Protein AF-A0A7C6FAP5-F1 (afdb_monomer)

Sequence (71 aa):
MKIQFIRQFEVYLKGKIHQLKINKHDFSIISNNCWGTFIYKKYGLPYQSPFVNLFIFADDYLKLLENFSPE

Structure (mmCIF, N/CA/C/O backbone):
data_AF-A0A7C6FAP5-F1
#
_entry.id   AF-A0A7C6FAP5-F1
#
loop_
_atom_site.group_PDB
_atom_site.id
_atom_site.type_symbol
_atom_site.label_atom_id
_atom_site.label_alt_id
_atom_site.label_comp_id
_atom_site.label_asym_id
_atom_site.label_entity_id
_atom_site.label_seq_id
_atom_site.pdbx_PDB_ins_code
_atom_site.Cartn_x
_atom_site.Cartn_y
_atom_site.Cartn_z
_atom_site.occupancy
_atom_site.B_iso_or_equiv
_atom_site.auth_seq_id
_atom_site.auth_comp_id
_atom_site.auth_asym_id
_atom_site.auth_atom_id
_atom_site.pdbx_PDB_model_num
ATOM 1 N N . MET A 1 1 ? 1.862 -5.631 27.870 1.00 62.97 1 MET A N 1
ATOM 2 C CA . MET A 1 1 ? 0.517 -6.131 27.494 1.00 62.97 1 MET A CA 1
ATOM 3 C C . MET A 1 1 ? -0.578 -5.056 27.512 1.00 62.97 1 MET A C 1
ATOM 5 O O . MET A 1 1 ? -1.076 -4.754 26.439 1.00 62.97 1 MET A O 1
ATOM 9 N N . LYS A 1 2 ? -0.929 -4.411 28.643 1.00 64.12 2 LYS A N 1
ATOM 10 C CA . LYS A 1 2 ? -2.012 -3.388 28.683 1.00 64.12 2 LYS A CA 1
ATOM 11 C C . LYS A 1 2 ? -1.787 -2.180 27.749 1.00 64.12 2 LYS A C 1
ATOM 13 O O . LYS A 1 2 ? -2.705 -1.769 27.054 1.00 64.12 2 LYS A O 1
ATOM 18 N N . ILE A 1 3 ? -0.551 -1.675 27.663 1.00 73.88 3 ILE A N 1
ATOM 19 C CA . ILE A 1 3 ? -0.185 -0.529 26.803 1.00 73.88 3 ILE A CA 1
ATOM 20 C C . ILE A 1 3 ? -0.336 -0.861 25.308 1.00 73.88 3 ILE A C 1
ATOM 22 O O . ILE A 1 3 ? -0.821 -0.047 24.528 1.00 73.88 3 ILE A O 1
ATOM 26 N N . GLN A 1 4 ? 0.040 -2.078 24.901 1.00 76.38 4 GLN A N 1
ATOM 27 C CA . GLN A 1 4 ? -0.093 -2.521 23.510 1.00 76.38 4 GLN A CA 1
ATOM 28 C C . GLN A 1 4 ? -1.563 -2.607 23.098 1.00 76.38 4 GLN A C 1
ATOM 30 O O . GLN A 1 4 ? -1.898 -2.189 21.997 1.00 76.38 4 GLN A O 1
ATOM 35 N N . PHE A 1 5 ? -2.436 -3.088 23.985 1.00 83.69 5 PHE A N 1
ATOM 36 C CA . PHE A 1 5 ? -3.869 -3.175 23.713 1.00 83.69 5 PHE A CA 1
ATOM 37 C C . PHE A 1 5 ? -4.499 -1.793 23.494 1.00 83.69 5 PHE A C 1
ATOM 39 O O . PHE A 1 5 ? -5.182 -1.591 22.492 1.00 83.69 5 PHE A O 1
ATOM 46 N N . ILE A 1 6 ? -4.191 -0.821 24.363 1.00 87.31 6 ILE A N 1
ATOM 47 C CA . ILE A 1 6 ? -4.655 0.569 24.215 1.00 87.31 6 ILE A CA 1
ATOM 48 C C . ILE A 1 6 ? -4.177 1.145 22.878 1.00 87.31 6 ILE A C 1
ATOM 50 O O . ILE A 1 6 ? -4.980 1.672 22.116 1.00 87.31 6 ILE A O 1
ATOM 54 N N . ARG A 1 7 ? -2.899 0.950 22.528 1.00 87.31 7 ARG A N 1
ATOM 55 C CA . ARG A 1 7 ? -2.345 1.414 21.247 1.00 87.31 7 ARG A CA 1
ATOM 56 C C . ARG A 1 7 ? -3.062 0.799 20.041 1.00 87.31 7 ARG A C 1
ATOM 58 O O . ARG A 1 7 ? -3.348 1.501 19.077 1.00 87.31 7 ARG A O 1
ATOM 65 N N . GLN A 1 8 ? -3.341 -0.505 20.072 1.00 87.00 8 GLN A N 1
ATOM 66 C CA . GLN A 1 8 ? -4.057 -1.178 18.981 1.00 87.00 8 GLN A CA 1
ATOM 67 C C . GLN A 1 8 ? -5.490 -0.646 18.851 1.00 87.00 8 GLN A C 1
ATOM 69 O O . GLN A 1 8 ? -5.954 -0.406 17.737 1.00 87.00 8 GLN A O 1
ATOM 74 N N . PHE A 1 9 ? -6.161 -0.402 19.978 1.00 93.19 9 PHE A N 1
ATOM 75 C CA . PHE A 1 9 ? -7.497 0.185 20.007 1.00 93.19 9 PHE A CA 1
ATOM 76 C C . PHE A 1 9 ? -7.509 1.629 19.476 1.00 93.19 9 PHE A C 1
ATOM 78 O O . PHE A 1 9 ? -8.345 1.973 18.642 1.00 93.19 9 PHE A O 1
ATOM 85 N N . GLU A 1 10 ? -6.537 2.458 19.866 1.00 92.94 10 GLU A N 1
ATOM 86 C CA . GLU A 1 10 ? -6.369 3.818 19.338 1.00 92.94 10 GLU A CA 1
ATOM 87 C C . GLU A 1 10 ? -6.138 3.836 17.823 1.00 92.94 10 GLU A C 1
ATOM 89 O O . GLU A 1 10 ? -6.727 4.656 17.117 1.00 92.94 10 GLU A O 1
ATOM 94 N N . VAL A 1 11 ? -5.286 2.942 17.310 1.00 90.31 11 VAL A N 1
ATOM 95 C CA . VAL A 1 11 ? -5.022 2.814 15.868 1.00 90.31 11 VAL A CA 1
ATOM 96 C C . VAL A 1 11 ? -6.295 2.414 15.124 1.00 90.31 11 VAL A C 1
ATOM 98 O O . VAL A 1 11 ? -6.603 3.010 14.091 1.00 90.31 11 VAL A O 1
ATOM 101 N N . TYR A 1 12 ? -7.061 1.465 15.665 1.00 92.38 12 TYR A N 1
ATOM 102 C CA . TYR A 1 12 ? -8.343 1.053 15.095 1.00 92.38 12 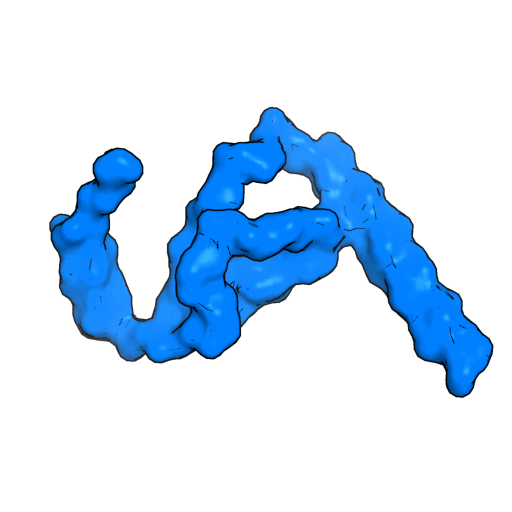TYR A CA 1
ATOM 103 C C . TYR A 1 12 ? -9.345 2.218 15.025 1.00 92.38 12 TYR A C 1
ATOM 105 O O . TYR A 1 12 ? -9.895 2.492 13.955 1.00 92.38 12 TYR A O 1
ATOM 113 N N . LEU A 1 13 ? -9.536 2.953 16.129 1.00 95.38 13 LEU A N 1
ATOM 114 C CA . LEU A 1 13 ? -10.447 4.103 16.169 1.00 95.38 13 LEU A CA 1
ATOM 115 C C . LEU A 1 13 ? -10.008 5.223 15.219 1.00 95.38 13 LEU A C 1
ATOM 117 O O . LEU A 1 13 ? -10.836 5.764 14.485 1.00 95.38 13 LEU A O 1
ATOM 121 N N . LYS A 1 14 ? -8.708 5.544 15.175 1.00 95.56 14 LYS A N 1
ATOM 122 C CA . LYS A 1 14 ? -8.160 6.533 14.232 1.00 95.56 14 LYS A CA 1
ATOM 123 C C . LYS A 1 14 ? -8.408 6.125 12.781 1.00 95.56 14 LYS A C 1
ATOM 125 O O . LYS A 1 14 ? -8.825 6.966 11.990 1.00 95.56 14 LYS A O 1
ATOM 130 N N . GLY A 1 15 ? -8.209 4.849 12.445 1.00 95.12 15 GLY A N 1
ATOM 131 C CA . GLY A 1 15 ? -8.524 4.313 11.120 1.00 95.12 15 GLY A CA 1
AT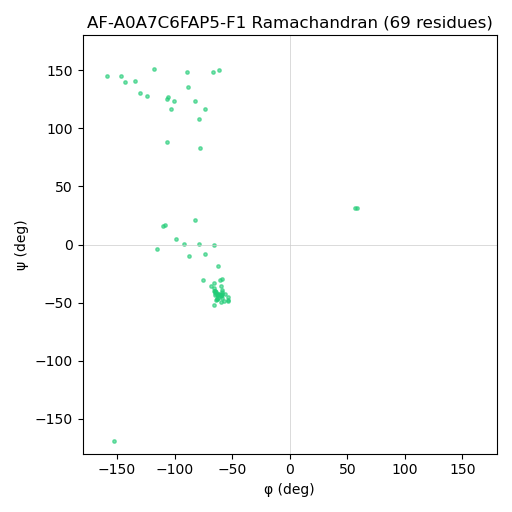OM 132 C C . GLY A 1 15 ? -9.992 4.532 10.752 1.00 95.12 15 GLY A C 1
ATOM 133 O O . GLY A 1 15 ? -10.278 5.096 9.698 1.00 95.12 15 GLY A O 1
ATOM 134 N N . LYS A 1 16 ? -10.919 4.195 11.657 1.00 94.31 16 LYS A N 1
ATOM 135 C CA . LYS A 1 16 ? -12.363 4.402 11.449 1.00 94.31 16 LYS A CA 1
ATOM 136 C C . LYS A 1 16 ? -12.747 5.868 11.262 1.00 94.31 16 LYS A C 1
ATOM 138 O O . LYS A 1 16 ? -13.520 6.173 10.362 1.00 94.31 16 LYS A O 1
ATOM 143 N N . ILE A 1 17 ? -12.177 6.779 12.049 1.00 95.75 17 ILE A N 1
ATOM 144 C CA . ILE A 1 17 ? -12.410 8.222 11.877 1.00 95.75 17 ILE A CA 1
ATOM 145 C C . ILE A 1 17 ? -11.875 8.699 10.522 1.00 95.75 17 ILE A C 1
ATOM 147 O O . ILE A 1 17 ? -12.530 9.485 9.841 1.00 95.75 17 ILE A O 1
ATOM 151 N N . HIS A 1 18 ? -10.701 8.224 10.100 1.00 94.88 18 HIS A N 1
ATOM 152 C CA . HIS A 1 18 ? -10.147 8.589 8.801 1.00 94.88 18 HIS A CA 1
ATOM 153 C C . HIS A 1 18 ? -10.989 8.072 7.621 1.00 94.88 18 HIS A C 1
ATOM 155 O O . HIS A 1 18 ? -11.069 8.774 6.614 1.00 94.88 18 HIS A O 1
ATOM 161 N N . GLN A 1 19 ? -11.642 6.907 7.739 1.00 94.31 19 GLN A N 1
ATOM 162 C CA . GLN A 1 19 ? -12.547 6.375 6.702 1.00 94.31 19 GLN A CA 1
ATOM 163 C C . GLN A 1 19 ? -13.709 7.323 6.393 1.00 94.31 19 GLN A C 1
ATOM 165 O O . GLN A 1 19 ? -14.136 7.394 5.248 1.00 94.31 19 GLN A O 1
ATOM 170 N N . LEU A 1 20 ? -14.161 8.124 7.366 1.00 93.88 20 LEU A N 1
ATOM 171 C CA . LEU A 1 20 ? -15.229 9.113 7.157 1.00 93.88 20 LEU A CA 1
ATOM 172 C C . LEU A 1 20 ? -14.864 10.195 6.126 1.00 93.88 20 LEU A C 1
ATOM 174 O O . LEU A 1 20 ? -15.746 10.880 5.621 1.00 93.88 20 LEU A O 1
ATOM 178 N N 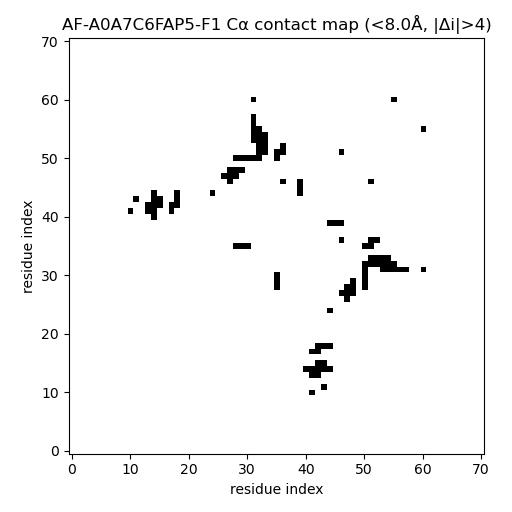. LYS A 1 21 ? -13.571 10.368 5.820 1.00 91.81 21 LYS A N 1
ATOM 179 C CA . LYS A 1 21 ? -13.078 11.312 4.804 1.00 91.81 21 LYS A CA 1
ATOM 180 C C . LYS A 1 21 ? -12.926 10.679 3.417 1.00 91.81 21 LYS A C 1
ATOM 182 O O . LYS A 1 21 ? -12.458 11.354 2.503 1.00 91.81 21 LYS A O 1
ATOM 187 N 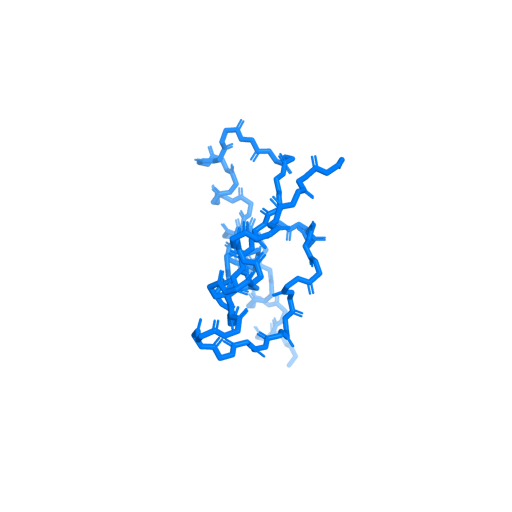N . ILE A 1 22 ? -13.250 9.394 3.265 1.00 91.19 22 ILE A N 1
ATOM 188 C CA . ILE A 1 22 ? -13.105 8.660 2.009 1.00 91.19 22 ILE A CA 1
ATOM 189 C C . ILE A 1 22 ? -14.485 8.423 1.394 1.00 91.19 22 ILE A C 1
ATOM 191 O O . ILE A 1 22 ? -15.361 7.819 2.005 1.00 91.19 22 ILE A O 1
ATOM 195 N N . ASN A 1 23 ? -14.650 8.841 0.140 1.00 92.06 23 ASN A N 1
ATOM 196 C CA . ASN A 1 23 ? -15.927 8.738 -0.571 1.00 92.06 23 ASN A CA 1
ATOM 197 C C . ASN A 1 23 ? -16.124 7.394 -1.302 1.00 92.06 23 ASN A C 1
ATOM 199 O O . ASN A 1 23 ? -17.212 7.130 -1.805 1.00 92.06 23 ASN A O 1
ATOM 203 N N . LYS A 1 24 ? -15.088 6.549 -1.396 1.00 89.69 24 LYS A N 1
ATOM 204 C CA . LYS A 1 24 ? -15.117 5.238 -2.067 1.00 89.69 24 LYS A CA 1
ATOM 205 C C . LYS A 1 24 ? -14.262 4.220 -1.322 1.00 89.69 24 LYS A C 1
ATOM 207 O O . LYS A 1 24 ? -13.167 4.545 -0.886 1.00 89.69 24 LYS A O 1
ATOM 212 N N . HIS A 1 25 ? -14.757 2.993 -1.219 1.00 86.75 25 HIS A N 1
ATOM 213 C CA . HIS A 1 25 ? -14.078 1.900 -0.513 1.00 86.75 25 HIS A CA 1
ATOM 214 C C . HIS A 1 25 ? -13.667 0.749 -1.433 1.00 86.75 25 HIS A C 1
ATOM 216 O O . HIS A 1 25 ? -13.032 -0.186 -0.965 1.00 86.75 25 HIS A O 1
ATOM 222 N N . ASP A 1 26 ? -14.028 0.830 -2.713 1.00 91.00 26 ASP A N 1
ATOM 223 C CA . ASP A 1 26 ? -13.683 -0.151 -3.730 1.00 91.00 26 ASP A CA 1
ATOM 224 C C . ASP A 1 26 ? -12.606 0.440 -4.642 1.00 91.00 26 ASP A C 1
ATOM 226 O O . ASP A 1 26 ? -12.905 1.183 -5.582 1.00 91.00 26 ASP A O 1
ATOM 230 N N . PHE A 1 27 ? -11.344 0.250 -4.258 1.00 93.00 27 PHE A N 1
ATOM 231 C CA . PHE A 1 27 ? -10.196 0.721 -5.024 1.00 93.00 27 PHE A CA 1
ATOM 232 C C . PHE A 1 27 ? -8.924 -0.049 -4.663 1.00 93.00 27 PHE A C 1
ATOM 234 O O . PHE A 1 27 ? -8.642 -0.334 -3.501 1.00 93.00 27 PHE A O 1
ATOM 241 N N . SER A 1 28 ? -8.074 -0.274 -5.660 1.00 94.56 28 SER A N 1
ATOM 242 C CA . SER A 1 28 ? -6.752 -0.865 -5.462 1.00 94.56 28 SER A CA 1
ATOM 243 C C . SER A 1 28 ? -5.662 0.197 -5.593 1.00 94.56 28 SER A C 1
ATOM 245 O O . SER A 1 28 ? -5.584 0.911 -6.588 1.00 94.56 28 SER A O 1
ATOM 247 N N . ILE A 1 29 ? -4.787 0.300 -4.591 1.00 94.94 29 ILE A N 1
ATOM 248 C CA . ILE A 1 29 ? -3.581 1.138 -4.669 1.00 94.94 29 ILE A CA 1
ATOM 249 C C . ILE A 1 29 ? -2.465 0.386 -5.393 1.00 94.94 29 ILE A C 1
ATOM 251 O O . ILE A 1 29 ? -2.032 -0.669 -4.928 1.00 94.94 29 ILE A O 1
ATOM 255 N N . ILE A 1 30 ? -1.944 0.969 -6.467 1.00 95.50 30 ILE A N 1
ATOM 256 C CA . ILE A 1 30 ? -0.724 0.518 -7.140 1.00 95.50 30 ILE A CA 1
ATOM 257 C C . ILE A 1 30 ? 0.416 1.430 -6.681 1.00 95.50 30 ILE A C 1
ATOM 259 O O . ILE A 1 30 ? 0.321 2.653 -6.782 1.00 95.50 30 ILE A O 1
ATOM 263 N N . SER A 1 31 ? 1.476 0.849 -6.121 1.00 96.06 31 SER A N 1
ATOM 264 C CA .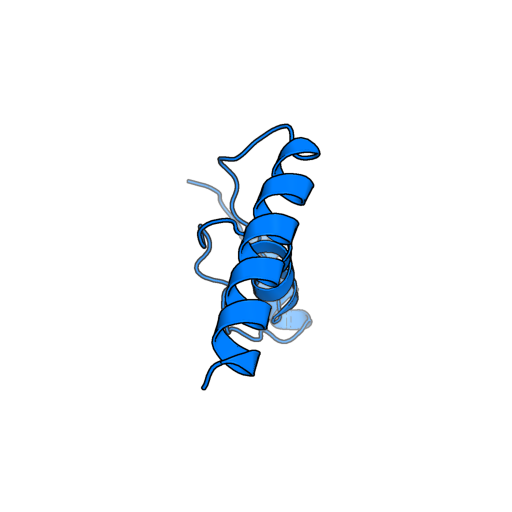 SER A 1 31 ? 2.673 1.584 -5.708 1.00 96.06 31 SER A CA 1
ATOM 265 C C . SER A 1 31 ? 3.914 0.726 -5.896 1.00 96.06 31 SER A C 1
ATOM 267 O O . SER A 1 31 ? 3.886 -0.477 -5.656 1.00 96.06 31 SER A O 1
ATOM 269 N N . ASN A 1 32 ? 5.030 1.349 -6.264 1.00 96.81 32 ASN A N 1
ATOM 270 C CA . ASN A 1 32 ? 6.304 0.657 -6.460 1.00 96.81 32 ASN A CA 1
ATOM 271 C C . ASN A 1 32 ? 7.043 0.343 -5.149 1.00 96.81 32 ASN A C 1
ATOM 273 O O . ASN A 1 32 ? 8.153 -0.175 -5.172 1.00 96.81 32 ASN A O 1
ATOM 277 N N . ASN A 1 33 ? 6.468 0.709 -4.003 1.00 95.69 33 ASN A N 1
ATOM 278 C CA . ASN A 1 33 ? 7.028 0.481 -2.678 1.00 95.69 33 ASN A CA 1
ATOM 279 C C . ASN A 1 33 ? 5.913 0.379 -1.617 1.00 95.69 33 ASN A C 1
ATOM 281 O O . ASN A 1 33 ? 4.722 0.341 -1.927 1.00 95.69 33 ASN A O 1
ATOM 285 N N . CYS A 1 34 ? 6.300 0.403 -0.339 1.00 95.44 34 CYS A N 1
ATOM 286 C CA . CYS A 1 34 ? 5.404 0.263 0.812 1.00 95.44 34 CYS A CA 1
ATOM 287 C C . CYS A 1 34 ? 4.386 1.401 1.022 1.00 95.44 34 CYS A C 1
ATOM 289 O O . CYS A 1 34 ? 3.617 1.335 1.985 1.00 95.44 34 CYS A O 1
ATOM 291 N N . TRP A 1 35 ? 4.359 2.438 0.180 1.00 96.25 35 TRP A N 1
ATOM 292 C CA . TRP A 1 35 ? 3.432 3.561 0.321 1.00 96.25 35 TRP A CA 1
ATOM 293 C C . TRP A 1 35 ? 1.971 3.099 0.416 1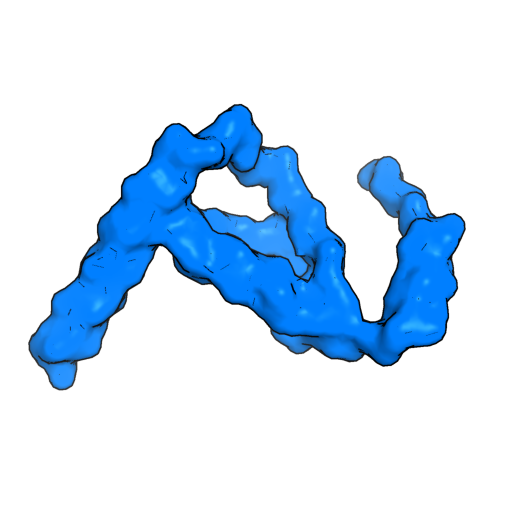.00 96.25 35 TRP A C 1
ATOM 295 O O . TRP A 1 35 ? 1.287 3.457 1.379 1.00 96.25 35 TRP A O 1
ATOM 305 N N . GLY A 1 36 ? 1.517 2.222 -0.489 1.00 95.44 36 GLY A N 1
ATOM 306 C CA . GLY A 1 36 ? 0.148 1.698 -0.469 1.00 95.44 36 GLY A CA 1
ATOM 307 C C . GLY A 1 36 ? -0.194 0.964 0.829 1.00 95.44 36 GLY A C 1
ATOM 308 O O . GLY A 1 36 ? -1.234 1.225 1.434 1.00 95.44 36 GLY A O 1
ATOM 309 N N . THR A 1 37 ? 0.722 0.133 1.340 1.00 95.25 37 THR A N 1
ATOM 310 C CA . THR A 1 37 ? 0.567 -0.542 2.640 1.00 95.25 37 THR A CA 1
ATOM 311 C C . THR A 1 37 ? 0.335 0.454 3.779 1.00 95.25 37 THR A C 1
ATOM 313 O O . THR A 1 37 ? -0.514 0.220 4.643 1.00 95.25 37 THR A O 1
ATOM 316 N N . PHE A 1 38 ? 1.072 1.568 3.808 1.00 95.12 38 PHE A N 1
ATOM 317 C CA . PHE A 1 38 ? 0.898 2.587 4.845 1.00 95.12 38 PHE A CA 1
ATOM 318 C C . PHE A 1 38 ? -0.441 3.312 4.732 1.00 95.12 38 PHE A C 1
ATOM 320 O O . PHE A 1 38 ? -1.042 3.615 5.765 1.00 95.12 38 PHE A O 1
ATOM 327 N N . ILE A 1 39 ? -0.937 3.544 3.516 1.00 94.94 39 ILE A N 1
ATOM 328 C CA . ILE A 1 39 ? -2.264 4.129 3.304 1.00 94.94 39 ILE A CA 1
ATOM 329 C C . ILE A 1 39 ? -3.355 3.173 3.790 1.00 94.94 39 ILE A C 1
ATOM 331 O O . ILE A 1 39 ? -4.148 3.573 4.646 1.00 94.94 39 ILE A O 1
ATOM 335 N N . TYR A 1 40 ? -3.349 1.906 3.364 1.00 95.19 40 TYR A N 1
ATOM 336 C CA . TYR A 1 40 ? -4.324 0.922 3.850 1.00 95.19 40 TYR A CA 1
ATOM 337 C C . TYR A 1 40 ? -4.336 0.847 5.387 1.00 95.19 40 TYR A C 1
ATOM 339 O O . TYR A 1 40 ? -5.395 0.944 6.004 1.00 95.19 40 TYR A O 1
ATOM 347 N N . LYS A 1 41 ? -3.160 0.805 6.035 1.00 93.94 41 LYS A N 1
ATOM 348 C CA . LYS A 1 41 ? -3.050 0.803 7.507 1.00 93.94 41 LYS A CA 1
ATOM 349 C C . LYS A 1 41 ? -3.574 2.085 8.156 1.00 93.94 41 LYS A C 1
ATOM 351 O O . LYS A 1 41 ? -4.332 2.009 9.120 1.00 93.94 41 LYS A O 1
ATOM 356 N N . LYS A 1 42 ? -3.178 3.261 7.655 1.00 93.50 42 LYS A N 1
ATOM 357 C CA . LYS A 1 42 ? -3.559 4.570 8.222 1.00 93.50 42 LYS A CA 1
ATOM 358 C C . LYS A 1 42 ? -5.071 4.779 8.222 1.00 93.50 42 LYS A C 1
ATOM 360 O O . LYS A 1 42 ? -5.602 5.404 9.144 1.00 93.50 42 LYS A O 1
ATOM 365 N N . TYR A 1 43 ? -5.735 4.274 7.191 1.00 95.12 43 TYR A N 1
ATOM 366 C CA . TYR A 1 43 ? -7.178 4.369 7.026 1.00 95.12 43 TYR A CA 1
ATOM 367 C C . TYR A 1 43 ? -7.910 3.097 7.469 1.00 95.12 43 TYR A C 1
ATOM 369 O O . TYR A 1 43 ? -9.117 3.026 7.314 1.00 95.12 43 TYR A O 1
ATOM 377 N N . GLY A 1 44 ? -7.232 2.090 8.032 1.00 93.69 44 GLY A N 1
ATOM 378 C CA . GLY A 1 44 ? -7.868 0.837 8.465 1.00 93.69 44 GLY A CA 1
ATOM 379 C C . GLY A 1 44 ? -8.629 0.104 7.350 1.00 93.69 44 GLY A C 1
ATOM 380 O O . GLY A 1 44 ? -9.664 -0.505 7.618 1.00 93.69 44 GLY A O 1
ATOM 381 N N . LEU A 1 45 ? -8.166 0.234 6.108 1.00 94.00 45 LEU A N 1
ATOM 382 C CA . LEU A 1 45 ? -8.778 -0.351 4.919 1.00 94.00 45 LEU A CA 1
ATOM 383 C C . LEU A 1 45 ? -8.225 -1.764 4.662 1.00 94.00 45 LEU A C 1
ATOM 385 O O . LEU A 1 45 ? -7.053 -2.018 4.960 1.00 94.00 45 LEU A O 1
ATOM 389 N N . PRO A 1 46 ? -9.032 -2.678 4.093 1.00 93.50 46 PRO A N 1
ATOM 390 C CA . PRO A 1 46 ? -8.540 -3.975 3.645 1.00 93.50 46 PRO A CA 1
ATOM 391 C C . PRO A 1 46 ? -7.570 -3.805 2.470 1.00 93.50 46 PRO A C 1
ATOM 393 O O . PRO A 1 46 ? -7.715 -2.892 1.663 1.00 93.50 46 PRO A O 1
ATOM 396 N N . TYR A 1 47 ? -6.588 -4.699 2.351 1.00 95.00 47 TYR A N 1
ATOM 397 C CA . TYR A 1 47 ? -5.685 -4.704 1.202 1.00 95.00 47 TYR A CA 1
ATOM 398 C C . TYR A 1 47 ? -6.420 -5.232 -0.037 1.00 95.00 47 TYR A C 1
ATOM 400 O O . TYR A 1 47 ? -6.808 -6.395 -0.061 1.00 95.00 47 TYR A O 1
ATOM 408 N N . GLN A 1 48 ? -6.576 -4.396 -1.067 1.00 94.50 48 GLN A N 1
ATOM 409 C CA . GLN A 1 48 ? -7.199 -4.771 -2.348 1.00 94.50 48 GLN A CA 1
ATOM 410 C C . GLN A 1 48 ? -6.186 -4.838 -3.504 1.00 94.50 48 GLN A C 1
ATOM 412 O O . GLN A 1 48 ? -6.557 -4.791 -4.670 1.00 94.50 48 GLN A O 1
ATOM 417 N N . SER A 1 49 ? -4.886 -4.884 -3.206 1.00 94.56 49 SER A N 1
ATOM 418 C CA . SER A 1 49 ? -3.821 -4.796 -4.209 1.00 94.56 49 SER A CA 1
ATOM 419 C C . SER A 1 49 ? -2.739 -5.851 -3.981 1.00 94.56 49 SER A C 1
ATOM 421 O O . SER A 1 49 ? -2.351 -6.053 -2.827 1.00 94.56 49 SER A O 1
ATOM 423 N N . PRO A 1 50 ? -2.194 -6.466 -5.048 1.00 93.12 50 PRO A N 1
ATOM 424 C CA . PRO A 1 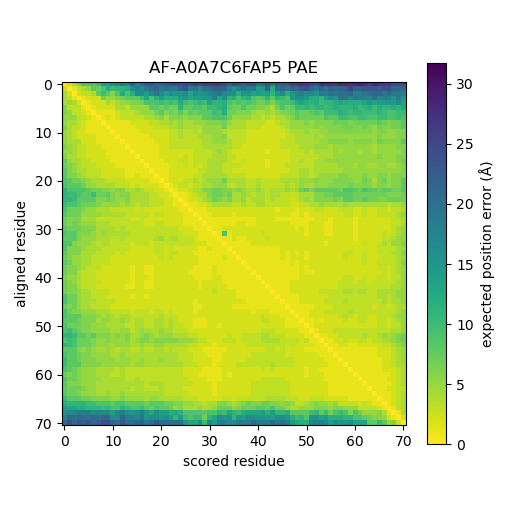50 ? -1.023 -7.336 -4.950 1.00 93.12 50 PRO A CA 1
ATOM 425 C C . PRO A 1 50 ? 0.286 -6.554 -4.722 1.00 93.12 50 PRO A C 1
ATOM 427 O O . PRO A 1 50 ? 1.308 -7.158 -4.421 1.00 93.12 50 PRO A O 1
ATOM 430 N N . PHE A 1 51 ? 0.273 -5.216 -4.800 1.00 95.06 51 PHE A N 1
ATOM 431 C CA . PHE A 1 51 ? 1.446 -4.348 -4.598 1.00 95.06 51 PHE A CA 1
ATOM 432 C C . PHE A 1 51 ? 1.741 -4.056 -3.112 1.00 95.06 51 PHE A C 1
ATOM 434 O O . PHE A 1 51 ? 2.387 -3.065 -2.765 1.00 95.06 51 PHE A O 1
ATOM 441 N N . VAL A 1 52 ? 1.252 -4.898 -2.199 1.00 94.69 52 VAL A N 1
ATOM 442 C CA . VAL A 1 52 ? 1.521 -4.783 -0.761 1.00 94.69 52 VAL A CA 1
ATOM 443 C C . VAL A 1 52 ? 2.789 -5.547 -0.396 1.00 94.69 52 VAL A C 1
ATOM 445 O O . VAL A 1 52 ? 2.982 -6.680 -0.817 1.00 94.69 52 VAL A O 1
ATOM 448 N N . ASN A 1 53 ? 3.652 -4.93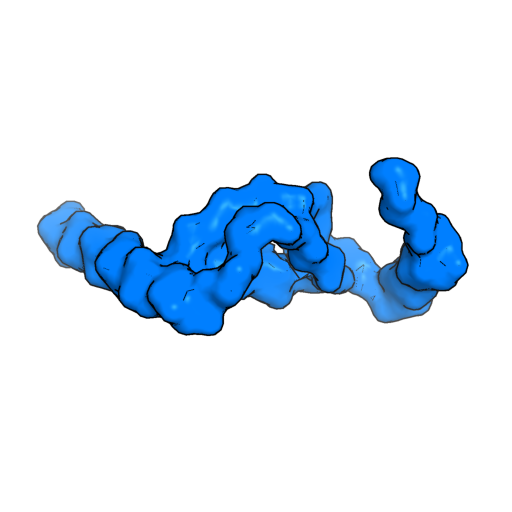6 0.423 1.00 89.44 53 ASN A N 1
ATOM 449 C CA . ASN A 1 53 ? 4.936 -5.528 0.836 1.00 89.44 53 ASN A CA 1
ATOM 450 C C . ASN A 1 53 ? 5.869 -5.872 -0.348 1.00 89.44 53 ASN A C 1
ATOM 452 O O . ASN A 1 53 ? 6.653 -6.815 -0.279 1.00 89.44 53 ASN A O 1
ATOM 456 N N . LEU A 1 54 ? 5.772 -5.093 -1.425 1.00 92.25 54 LEU A N 1
ATOM 457 C CA . LEU A 1 54 ? 6.554 -5.230 -2.647 1.00 92.25 54 LEU A CA 1
ATOM 458 C C . LEU A 1 54 ? 7.402 -3.972 -2.869 1.00 92.25 54 LEU A C 1
ATOM 460 O O . LEU A 1 54 ? 7.013 -2.870 -2.475 1.00 92.25 54 LEU A O 1
ATOM 464 N N . PHE A 1 55 ? 8.550 -4.143 -3.522 1.00 96.31 55 PHE A N 1
ATOM 465 C CA . PHE A 1 55 ? 9.354 -3.051 -4.054 1.00 96.31 55 PHE A CA 1
ATOM 466 C C . PHE A 1 55 ? 9.703 -3.336 -5.517 1.00 96.31 55 PHE A C 1
ATOM 468 O O . PHE A 1 55 ? 10.176 -4.426 -5.833 1.00 96.31 55 PHE A O 1
ATOM 475 N N . ILE A 1 56 ? 9.469 -2.358 -6.390 1.00 97.31 56 ILE A N 1
ATOM 476 C CA . ILE A 1 56 ? 9.788 -2.399 -7.819 1.00 97.31 56 ILE A CA 1
ATOM 477 C C . ILE A 1 56 ? 10.672 -1.187 -8.122 1.00 97.31 56 ILE A C 1
ATOM 479 O O . ILE A 1 56 ? 10.326 -0.050 -7.776 1.00 97.31 56 ILE A O 1
ATOM 483 N N . PHE A 1 57 ? 11.820 -1.422 -8.759 1.00 97.81 57 PHE A N 1
ATOM 484 C CA . PHE A 1 57 ? 12.698 -0.339 -9.201 1.00 97.81 57 PHE A CA 1
ATOM 485 C C . PHE A 1 57 ? 11.987 0.561 -10.213 1.00 97.81 57 PHE A C 1
ATOM 487 O O . PHE A 1 57 ? 11.097 0.115 -10.932 1.00 97.81 57 PHE A O 1
ATOM 494 N N . ALA A 1 58 ? 12.365 1.841 -10.243 1.00 97.50 58 ALA A N 1
ATOM 495 C CA . ALA A 1 58 ? 11.640 2.865 -10.991 1.00 97.50 58 ALA A CA 1
ATOM 496 C C . ALA A 1 58 ? 11.444 2.495 -12.471 1.00 97.50 58 ALA A C 1
ATOM 498 O O . ALA A 1 58 ? 10.314 2.538 -12.947 1.00 97.50 58 ALA A O 1
ATOM 499 N N . ASP A 1 59 ? 12.499 2.052 -13.157 1.00 98.06 59 ASP A N 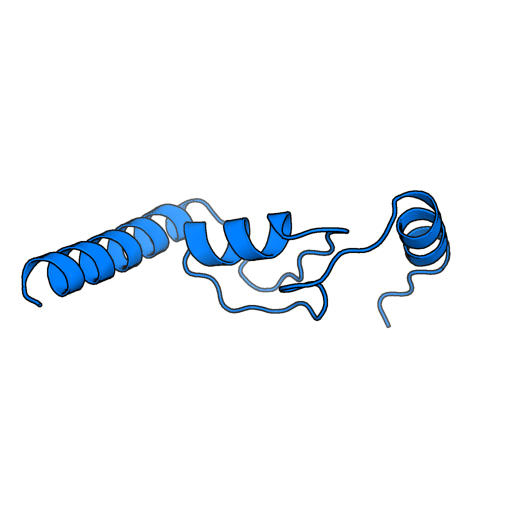1
ATOM 500 C CA . ASP A 1 59 ? 12.430 1.716 -14.585 1.00 98.06 59 ASP A CA 1
ATOM 501 C C . ASP A 1 59 ? 11.464 0.558 -14.867 1.00 98.06 59 ASP A C 1
ATOM 503 O O . ASP A 1 59 ? 10.670 0.618 -15.802 1.00 98.06 59 ASP A O 1
ATOM 507 N N . ASP A 1 60 ? 11.481 -0.486 -14.038 1.00 97.69 60 ASP A N 1
ATOM 508 C CA . ASP A 1 60 ? 10.592 -1.638 -14.214 1.00 97.69 60 ASP A CA 1
ATOM 509 C C . ASP A 1 60 ? 9.156 -1.326 -13.784 1.00 97.69 60 ASP A C 1
ATOM 511 O O . ASP A 1 60 ? 8.207 -1.839 -14.374 1.00 97.69 60 ASP A O 1
ATOM 515 N N . TYR A 1 61 ? 8.978 -0.439 -12.802 1.00 97.06 61 TYR A N 1
ATOM 516 C CA . TYR A 1 61 ? 7.660 0.063 -12.432 1.00 97.06 61 TYR A CA 1
ATOM 517 C C . TYR A 1 61 ? 7.032 0.872 -13.568 1.00 97.06 61 TYR A C 1
ATOM 519 O O . TYR A 1 61 ? 5.854 0.686 -13.857 1.00 97.06 61 TYR A O 1
ATOM 527 N N . LEU A 1 62 ? 7.809 1.722 -14.247 1.00 96.94 62 LEU A N 1
ATOM 528 C CA . LEU A 1 62 ? 7.332 2.471 -15.411 1.00 96.94 62 LEU A CA 1
ATOM 529 C C . LEU A 1 62 ? 6.941 1.532 -16.558 1.00 96.94 62 LEU A C 1
ATOM 531 O O . LEU A 1 62 ? 5.826 1.647 -17.059 1.00 96.94 62 LEU A O 1
ATOM 535 N N . LYS A 1 63 ? 7.775 0.537 -16.892 1.00 97.00 63 LYS A N 1
ATOM 536 C CA . LYS A 1 63 ? 7.433 -0.485 -17.905 1.00 97.00 63 LYS A CA 1
ATOM 537 C C . LYS A 1 63 ? 6.160 -1.260 -17.555 1.00 97.00 63 LYS A C 1
ATOM 539 O O . LYS A 1 63 ? 5.367 -1.580 -18.440 1.00 97.00 63 LYS A O 1
ATOM 544 N N . LEU A 1 64 ? 5.970 -1.582 -16.272 1.00 95.19 64 LEU A N 1
ATOM 545 C CA . LEU A 1 64 ? 4.753 -2.228 -15.783 1.00 95.19 64 LEU A CA 1
ATOM 546 C C . LEU A 1 64 ? 3.536 -1.327 -16.001 1.00 95.19 64 LEU A C 1
ATOM 548 O O . LEU A 1 64 ? 2.517 -1.808 -16.488 1.00 95.19 64 LEU A O 1
ATOM 552 N N . LEU A 1 65 ? 3.638 -0.039 -15.656 1.00 94.81 65 LEU A N 1
ATOM 553 C CA . LEU A 1 65 ? 2.548 0.925 -15.815 1.00 94.81 65 LEU A CA 1
ATOM 554 C C . LEU A 1 65 ? 2.198 1.192 -17.285 1.00 94.81 65 LEU A C 1
ATOM 556 O O . LEU A 1 65 ? 1.021 1.327 -17.603 1.00 94.81 65 LEU A O 1
ATOM 560 N N . GLU A 1 66 ? 3.189 1.236 -18.176 1.00 95.56 66 GLU A N 1
ATOM 561 C CA . GLU A 1 66 ? 2.983 1.418 -19.622 1.00 95.56 66 GLU A CA 1
ATOM 562 C C . GLU A 1 66 ? 2.144 0.295 -20.249 1.00 95.56 66 GLU A C 1
ATOM 564 O O . GLU A 1 66 ? 1.400 0.539 -21.194 1.00 95.56 66 GLU A O 1
ATOM 569 N N . ASN A 1 67 ? 2.231 -0.921 -19.702 1.00 92.00 67 ASN A N 1
ATOM 570 C CA . ASN A 1 67 ? 1.506 -2.101 -20.181 1.00 92.00 67 ASN A CA 1
ATOM 571 C C . ASN A 1 67 ? 0.370 -2.519 -19.233 1.00 92.00 67 ASN A C 1
ATOM 573 O O . ASN A 1 67 ? -0.099 -3.658 -19.280 1.00 92.00 67 ASN A O 1
ATOM 577 N N . PHE A 1 68 ? -0.054 -1.628 -18.335 1.00 89.94 68 PHE A N 1
ATOM 578 C CA . PHE A 1 68 ? -1.047 -1.956 -17.322 1.00 89.94 68 PHE A CA 1
ATOM 579 C C . PHE A 1 68 ? -2.459 -1.948 -17.920 1.00 89.94 68 PHE A C 1
ATOM 581 O O . PHE A 1 68 ? -3.015 -0.887 -18.199 1.00 89.94 68 PHE A O 1
ATOM 588 N N . SER A 1 69 ? -3.056 -3.131 -18.080 1.00 82.94 69 SER A N 1
ATOM 589 C CA . SER A 1 69 ? -4.470 -3.278 -18.434 1.00 82.94 69 SER A CA 1
ATOM 590 C C . SER A 1 69 ? -5.280 -3.666 -17.193 1.00 82.94 69 SER A C 1
ATOM 592 O O . SER A 1 69 ? -5.034 -4.735 -16.629 1.00 82.94 69 SER A O 1
ATOM 594 N N . PRO A 1 70 ? -6.230 -2.829 -16.741 1.00 67.94 70 PRO A N 1
ATOM 595 C CA . PRO A 1 70 ? -7.246 -3.244 -15.789 1.00 67.94 70 PRO A CA 1
ATOM 596 C C . PRO A 1 70 ? -8.298 -4.049 -16.560 1.00 67.94 70 PRO A C 1
ATOM 598 O O . PRO A 1 70 ? -9.279 -3.482 -17.038 1.00 67.94 70 PRO A O 1
ATOM 601 N N . GLU A 1 71 ? -8.038 -5.339 -16.773 1.00 58.22 71 GLU A N 1
ATOM 602 C CA . GLU A 1 71 ? -9.092 -6.268 -17.207 1.00 58.22 71 GLU A CA 1
ATOM 603 C C . GLU A 1 71 ? -10.218 -6.360 -16.167 1.00 58.22 71 GLU A C 1
ATOM 605 O O . GLU A 1 71 ? -9.907 -6.344 -14.949 1.00 58.22 71 GLU A O 1
#

Mean predicted aligned error: 4.61 Å

pLDDT: mean 91.44, std 8.17, range [58.22, 98.06]

Secondary structure (DSSP, 8-state):
-HHHHHHHHHHHHHHHHHHTT-S--------SSTHHHHHHHHTTPPP--TTTT----HHHHHHHHHT----

Radius of gyration: 15.29 Å; Cα contacts (8 Å, |Δi|>4): 57; chains: 1; bounding box: 29×19×49 Å

Solvent-accessible surface area (backbone atoms only — not comparable to full-atom values): 4272 Å² total; per-residue (Å²): 110,73,68,59,52,53,52,53,50,52,52,51,52,49,4,56,60,47,41,75,78,52,95,74,88,87,70,59,56,84,41,51,30,55,64,39,45,52,50,30,58,59,36,62,47,80,87,63,40,90,34,52,88,37,76,45,59,68,72,62,39,50,57,48,59,77,69,62,73,91,124

Foldseek 3Di:
DVVVVVVVVVQQVQLCVLCVVDPDQPDADDDQAQPRVVVCSRNVHDHPYPNHHHHDDPVVSVVCVVPDDPD